Protein AF-A0A959I7A4-F1 (afdb_monomer_lite)

pLDDT: mean 88.29, std 15.45, range [53.25, 98.75]

Secondary structure (DSSP, 8-state):
----HHHHHHHHHHTTS------SS--HHHHHHHHHHHHHHHHHHHHHHH-SSHHHHHHHHHHHHHHHHHHHTSTTGGG---TT--SSEEE--TT-S--EEE---

Structure (mmCIF, N/CA/C/O backbone):
data_AF-A0A959I7A4-F1
#
_entry.id   AF-A0A959I7A4-F1
#
loop_
_atom_site.group_PDB
_atom_site.id
_atom_site.type_symbol
_atom_site.label_atom_id
_atom_site.label_alt_id
_atom_site.label_comp_id
_atom_site.label_asym_id
_atom_site.label_entity_id
_atom_site.label_seq_id
_atom_site.pdbx_PDB_ins_code
_atom_site.Cartn_x
_atom_site.Cartn_y
_atom_site.Cartn_z
_atom_site.occupancy
_atom_site.B_iso_or_equiv
_atom_site.auth_seq_id
_atom_site.auth_comp_id
_atom_site.auth_asym_id
_atom_site.auth_atom_id
_atom_site.pdbx_PDB_model_num
ATOM 1 N N . MET A 1 1 ? -34.190 13.910 50.223 1.00 54.84 1 MET A N 1
ATOM 2 C CA . MET A 1 1 ? -35.248 13.533 49.259 1.00 54.84 1 MET A CA 1
ATOM 3 C C . MET A 1 1 ? -35.017 12.094 48.830 1.00 54.84 1 MET A C 1
ATOM 5 O O . MET A 1 1 ? -33.982 11.818 48.243 1.00 54.84 1 MET A O 1
ATOM 9 N N . ARG A 1 2 ? -35.907 11.166 49.203 1.00 59.19 2 ARG A N 1
ATOM 10 C CA . ARG A 1 2 ? -35.826 9.754 48.795 1.00 59.19 2 ARG A CA 1
ATOM 11 C C . ARG A 1 2 ? -36.482 9.637 47.418 1.00 59.19 2 ARG A C 1
ATOM 13 O O . ARG A 1 2 ? -37.675 9.897 47.308 1.00 59.19 2 ARG A O 1
ATOM 20 N N . LEU A 1 3 ? -35.696 9.352 46.380 1.00 58.75 3 LEU A N 1
ATOM 21 C CA . LEU A 1 3 ? -36.220 9.135 45.029 1.00 58.75 3 LEU A CA 1
ATOM 22 C C . LEU A 1 3 ? -37.208 7.952 45.054 1.00 58.75 3 LEU A C 1
ATOM 24 O O . LEU A 1 3 ? -36.904 6.934 45.680 1.00 58.75 3 LEU A O 1
ATOM 28 N N . PRO A 1 4 ? -38.395 8.074 44.436 1.00 64.12 4 PRO A N 1
ATOM 29 C CA . PRO A 1 4 ? -39.408 7.032 44.495 1.00 64.12 4 PRO A CA 1
ATOM 30 C C . PRO A 1 4 ? -38.955 5.800 43.699 1.00 64.12 4 PRO A C 1
ATOM 32 O O . PRO A 1 4 ? -38.526 5.902 42.550 1.00 64.12 4 PRO A O 1
ATOM 35 N N . PHE A 1 5 ? -39.097 4.630 44.325 1.00 60.28 5 PHE A N 1
ATOM 36 C CA . PHE A 1 5 ? -38.764 3.295 43.810 1.00 60.28 5 PHE A CA 1
ATOM 37 C C . PHE A 1 5 ? -39.074 3.047 42.310 1.00 60.28 5 PHE A C 1
ATOM 39 O O . PHE A 1 5 ? -38.194 2.529 41.624 1.00 60.28 5 PHE A O 1
ATOM 46 N N . PRO A 1 6 ? -40.226 3.463 41.733 1.00 62.53 6 PRO A N 1
ATOM 47 C CA . PRO A 1 6 ? -40.499 3.239 40.306 1.00 62.53 6 PRO A CA 1
ATOM 48 C C 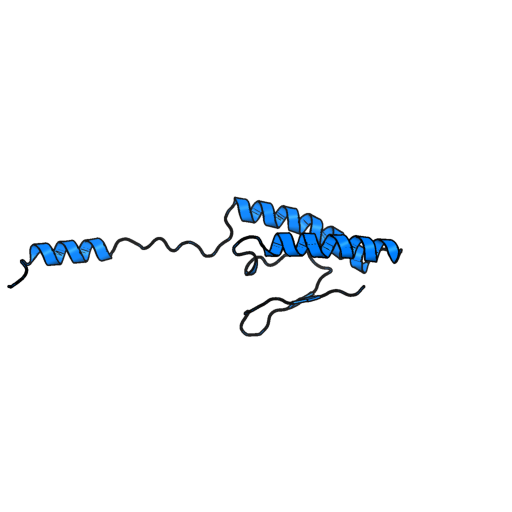. PRO A 1 6 ? -39.560 3.996 39.351 1.00 62.53 6 PRO A C 1
ATOM 50 O O . PRO A 1 6 ? -39.291 3.509 38.256 1.00 62.53 6 PRO A O 1
ATOM 53 N N . ILE A 1 7 ? -39.012 5.149 39.755 1.00 64.06 7 ILE A N 1
ATOM 54 C CA . ILE A 1 7 ? -38.067 5.923 38.928 1.00 64.06 7 ILE A CA 1
ATOM 55 C C . ILE A 1 7 ? -36.714 5.202 38.839 1.00 64.06 7 ILE A C 1
ATOM 57 O O . ILE A 1 7 ? -36.073 5.209 37.789 1.00 64.06 7 ILE A O 1
ATOM 61 N N . PHE A 1 8 ? -36.308 4.514 39.911 1.00 60.44 8 PHE A N 1
ATOM 62 C CA . PHE A 1 8 ? -35.091 3.701 39.932 1.00 60.44 8 PHE A CA 1
ATOM 63 C C . PHE A 1 8 ? -35.206 2.471 39.014 1.00 60.44 8 PHE A C 1
ATOM 65 O O . PHE A 1 8 ? -34.260 2.140 38.302 1.00 60.44 8 PHE A O 1
ATOM 72 N N . CYS A 1 9 ? -36.385 1.840 38.955 1.00 60.19 9 CYS A N 1
ATOM 73 C CA . CYS A 1 9 ? -36.643 0.694 38.076 1.00 60.19 9 CYS A CA 1
ATOM 74 C C . CYS A 1 9 ? -36.631 1.058 36.580 1.00 60.19 9 CYS A C 1
ATOM 76 O O . CYS A 1 9 ? -36.132 0.280 35.772 1.00 60.19 9 CYS A O 1
ATOM 78 N N . ILE A 1 10 ? -37.133 2.241 36.204 1.00 64.75 10 ILE A N 1
ATOM 79 C CA . ILE A 1 10 ? -37.140 2.705 34.803 1.00 64.75 10 ILE A CA 1
ATOM 80 C C . ILE A 1 10 ? -35.721 3.053 34.328 1.00 64.75 10 ILE A C 1
ATOM 82 O O . ILE A 1 10 ? -35.344 2.706 33.210 1.00 64.75 10 ILE A O 1
ATOM 86 N N . ALA A 1 11 ? -34.904 3.674 35.185 1.00 61.62 11 ALA A N 1
ATOM 87 C CA . ALA A 1 11 ? -33.511 3.988 34.864 1.00 61.62 11 ALA A CA 1
ATOM 88 C C . ALA A 1 11 ? -32.654 2.725 34.646 1.00 61.62 11 ALA A C 1
ATOM 90 O O . ALA A 1 11 ? -31.791 2.710 33.770 1.00 61.62 11 ALA A O 1
ATOM 91 N N . LEU A 1 12 ? -32.927 1.647 35.389 1.00 60.53 12 LEU A N 1
ATOM 92 C CA . LEU A 1 12 ? -32.242 0.362 35.225 1.00 60.53 12 LEU A CA 1
ATOM 93 C C . LEU A 1 12 ? -32.615 -0.341 33.904 1.00 60.53 12 LEU A C 1
ATOM 95 O O . LEU A 1 12 ? -31.797 -1.063 33.341 1.00 60.53 12 LEU A O 1
ATOM 99 N N . LEU A 1 13 ? -33.829 -0.106 33.389 1.00 60.31 13 LEU A N 1
ATOM 100 C CA . LEU A 1 13 ? -34.325 -0.711 32.149 1.00 60.31 13 LEU A CA 1
ATOM 101 C C . LEU A 1 13 ? -33.768 -0.039 30.879 1.00 60.31 13 LEU A C 1
ATOM 103 O O . LEU A 1 13 ? -33.652 -0.693 29.850 1.00 60.31 13 LEU A O 1
ATOM 107 N N . LEU A 1 14 ? -33.401 1.250 30.933 1.00 59.34 14 LEU A N 1
ATOM 108 C CA . LEU A 1 14 ? -32.747 1.939 29.807 1.00 59.34 14 LEU A CA 1
ATOM 109 C C . LEU A 1 14 ? -31.254 1.594 29.669 1.00 59.34 14 LEU A C 1
ATOM 111 O O . LEU A 1 14 ? -30.694 1.744 28.585 1.00 59.34 14 LEU A O 1
ATOM 115 N N . ALA A 1 15 ? -30.612 1.111 30.736 1.00 60.91 15 ALA A N 1
ATOM 116 C CA . ALA A 1 15 ? -29.192 0.751 30.734 1.00 60.91 15 ALA A CA 1
ATOM 117 C C . ALA A 1 15 ? -28.887 -0.591 30.036 1.00 60.91 15 ALA A C 1
ATOM 119 O O . ALA A 1 15 ? -27.720 -0.920 29.836 1.00 60.91 15 ALA A O 1
ATOM 120 N N . THR A 1 16 ? -29.910 -1.368 29.660 1.00 59.81 16 THR A N 1
ATOM 121 C CA . THR A 1 16 ? -29.758 -2.670 28.984 1.00 59.81 16 THR A CA 1
ATOM 122 C C . THR A 1 16 ? -29.966 -2.606 27.473 1.00 59.81 16 THR A C 1
ATOM 124 O O . THR A 1 16 ? -29.929 -3.646 26.813 1.00 59.81 16 THR A O 1
ATOM 127 N N . LEU A 1 17 ? -30.155 -1.412 26.895 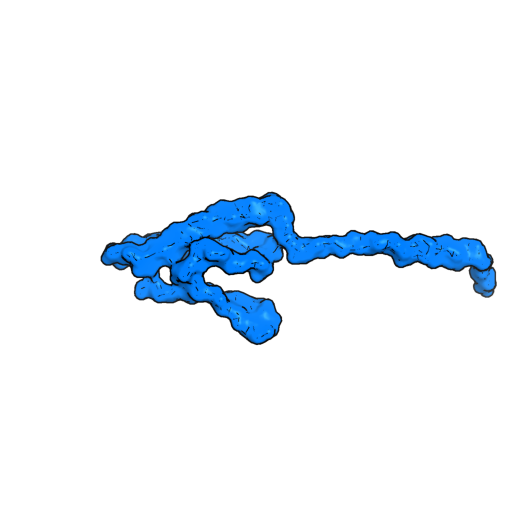1.00 65.19 17 LEU A N 1
ATOM 128 C CA . LEU A 1 17 ? -30.117 -1.260 25.442 1.00 65.19 17 LEU A CA 1
ATOM 129 C C . LEU A 1 17 ? -28.745 -1.745 24.952 1.00 65.19 17 LEU A C 1
ATOM 131 O O . LEU A 1 17 ? -27.729 -1.199 25.389 1.00 65.19 17 LEU A O 1
ATOM 135 N N . PRO A 1 18 ? -28.679 -2.759 24.069 1.00 59.53 18 PRO A N 1
ATOM 136 C CA . PRO A 1 18 ? -27.410 -3.199 23.526 1.00 59.53 18 PRO A CA 1
ATOM 137 C C . PRO A 1 18 ? -26.810 -2.015 22.773 1.00 59.53 18 PRO A C 1
ATOM 139 O O . PRO A 1 18 ? -27.341 -1.579 21.748 1.00 59.53 18 PRO A O 1
ATOM 142 N N . ALA A 1 19 ? -25.714 -1.472 23.302 1.00 62.47 19 ALA A N 1
ATOM 143 C CA . ALA A 1 19 ? -24.881 -0.548 22.560 1.00 62.47 19 ALA A CA 1
ATOM 144 C C . ALA A 1 19 ? -24.521 -1.258 21.255 1.00 62.47 19 ALA A C 1
ATOM 146 O O . ALA A 1 19 ? -23.918 -2.334 21.272 1.00 62.47 19 ALA A O 1
ATOM 147 N N . ARG A 1 20 ? -24.956 -0.705 20.118 1.00 57.50 20 ARG A N 1
ATOM 148 C CA . ARG A 1 20 ? -24.524 -1.210 18.819 1.00 57.50 20 ARG A CA 1
ATOM 149 C C . ARG A 1 20 ? -23.018 -1.021 18.766 1.00 57.50 20 ARG A C 1
ATOM 151 O O . ARG A 1 20 ? -22.545 0.092 18.567 1.00 57.50 20 ARG A O 1
ATOM 158 N N . SER A 1 21 ? -22.282 -2.106 18.989 1.00 53.25 21 SER A N 1
ATOM 159 C CA . SER A 1 21 ? -20.880 -2.186 18.616 1.00 53.25 21 SER A CA 1
ATOM 160 C C . SER A 1 21 ? -20.837 -1.863 17.127 1.00 53.25 21 SER A C 1
ATOM 162 O O . SER A 1 21 ? -21.353 -2.619 16.302 1.00 53.25 21 SER A O 1
ATOM 164 N N . GLN A 1 22 ? -20.332 -0.678 16.791 1.00 60.62 22 GLN A N 1
ATOM 165 C CA . GLN A 1 22 ? -19.931 -0.386 15.427 1.00 60.62 22 GLN A CA 1
ATOM 166 C C . GLN A 1 22 ? -18.842 -1.409 15.127 1.00 60.62 22 GLN A C 1
ATOM 168 O O . GLN A 1 22 ? -17.783 -1.393 15.753 1.00 60.62 22 GLN A O 1
ATOM 173 N N . SER A 1 23 ? -19.162 -2.377 14.271 1.00 57.75 23 SER A N 1
ATOM 174 C CA . SER A 1 23 ? -18.181 -3.332 13.780 1.00 57.75 23 SER A CA 1
ATOM 175 C C . SER A 1 23 ? -16.987 -2.529 13.266 1.00 57.75 23 SER A C 1
ATOM 177 O O . SER A 1 23 ? -17.149 -1.685 12.387 1.00 57.75 23 SER A O 1
ATOM 179 N N . TYR A 1 24 ? -15.805 -2.770 13.834 1.00 62.62 24 TYR A N 1
ATOM 180 C CA . TYR A 1 24 ? -14.517 -2.213 13.399 1.00 62.62 24 TYR A CA 1
ATOM 181 C C . TYR A 1 24 ? -14.072 -2.820 12.046 1.00 62.62 24 TYR A C 1
ATOM 183 O O . TYR A 1 24 ? -12.908 -3.155 11.840 1.00 62.62 24 TYR A O 1
ATOM 191 N N . GLY A 1 25 ? -15.019 -3.038 11.133 1.00 80.56 25 GLY A N 1
ATOM 192 C CA . GLY A 1 25 ? -14.823 -3.654 9.828 1.00 80.56 25 GLY A CA 1
ATOM 193 C C . GLY A 1 25 ? -14.958 -2.645 8.694 1.00 80.56 25 GLY A C 1
ATOM 194 O O . GLY A 1 25 ? -15.472 -1.539 8.869 1.00 80.56 25 GLY A O 1
ATOM 195 N N . LEU A 1 26 ? -14.484 -3.032 7.513 1.00 89.69 26 LEU A N 1
ATOM 196 C CA . LEU A 1 26 ? -14.772 -2.304 6.280 1.00 89.69 26 LEU A CA 1
ATOM 197 C C . LEU A 1 26 ? -16.280 -2.339 6.006 1.00 89.69 26 LEU A C 1
ATOM 199 O O . LEU A 1 26 ? -16.935 -3.364 6.216 1.00 89.69 26 LEU A O 1
ATOM 203 N N . THR A 1 27 ? -16.831 -1.222 5.531 1.00 94.06 27 THR A N 1
ATOM 204 C CA . THR A 1 27 ? -18.184 -1.218 4.967 1.00 94.06 27 THR A CA 1
ATOM 205 C C . THR A 1 27 ? -18.201 -2.043 3.675 1.00 94.06 27 THR A C 1
ATOM 207 O O . THR A 1 27 ? -17.149 -2.308 3.098 1.00 94.06 27 THR A O 1
ATOM 210 N N . ALA A 1 28 ? -19.375 -2.461 3.194 1.00 93.81 28 ALA A N 1
ATOM 211 C CA . ALA A 1 28 ? -19.458 -3.187 1.921 1.00 93.81 28 ALA A CA 1
ATOM 212 C C . ALA A 1 28 ? -18.917 -2.352 0.743 1.00 93.81 28 ALA A C 1
ATOM 214 O O . ALA A 1 28 ? -18.223 -2.882 -0.117 1.00 93.81 28 ALA A O 1
ATOM 215 N N . GLU A 1 29 ? -19.180 -1.043 0.756 1.00 95.38 29 GLU A N 1
ATOM 216 C CA . GLU A 1 29 ? -18.665 -0.092 -0.233 1.00 95.38 29 GLU A CA 1
ATOM 217 C C . GLU A 1 29 ? -17.140 0.048 -0.141 1.00 95.38 29 GLU A C 1
ATOM 219 O O . GLU A 1 29 ? -16.442 -0.041 -1.147 1.00 95.38 29 GLU A O 1
ATOM 224 N N . ASP A 1 30 ? -16.596 0.219 1.065 1.00 96.56 30 ASP A N 1
ATOM 225 C CA . ASP A 1 30 ? -15.146 0.307 1.256 1.00 96.56 30 ASP A CA 1
ATOM 226 C C . ASP A 1 30 ? -14.441 -1.004 0.901 1.00 96.56 30 ASP A C 1
ATOM 228 O O . ASP A 1 30 ? -13.331 -0.969 0.372 1.00 96.56 30 ASP A O 1
ATOM 232 N N . LEU A 1 31 ? -15.085 -2.147 1.164 1.00 96.00 31 LEU A N 1
ATOM 233 C CA . LEU A 1 31 ? -14.592 -3.465 0.781 1.00 96.00 31 LEU A CA 1
ATOM 234 C C . LEU A 1 31 ? -14.481 -3.589 -0.742 1.00 96.00 31 LEU A C 1
ATOM 236 O O . LEU A 1 31 ? -13.438 -4.000 -1.239 1.00 96.00 31 LEU A O 1
ATOM 240 N N . GLU A 1 32 ? -15.522 -3.198 -1.476 1.00 97.06 32 GLU A N 1
ATOM 241 C CA . GLU A 1 32 ? -15.512 -3.199 -2.942 1.00 97.06 32 GLU A CA 1
ATOM 242 C C . GLU A 1 32 ? -14.432 -2.260 -3.499 1.00 97.06 32 GLU A C 1
ATOM 244 O O . GLU A 1 32 ? -13.683 -2.622 -4.405 1.00 97.06 32 GLU A O 1
ATOM 249 N N . ARG A 1 33 ? -14.293 -1.066 -2.915 1.00 98.06 33 ARG A N 1
ATOM 250 C CA . ARG A 1 33 ? -13.267 -0.098 -3.323 1.00 98.06 33 ARG A CA 1
ATOM 251 C C . ARG A 1 33 ? -11.851 -0.613 -3.072 1.00 98.06 33 ARG A C 1
ATOM 253 O O . ARG A 1 33 ? -10.992 -0.449 -3.937 1.00 98.06 33 ARG A O 1
ATOM 260 N N . ILE A 1 34 ? -11.587 -1.213 -1.906 1.00 98.25 34 ILE A N 1
ATOM 261 C CA . ILE A 1 34 ? -10.253 -1.749 -1.604 1.00 98.25 34 ILE A CA 1
ATOM 262 C C . ILE A 1 34 ? -9.928 -2.960 -2.479 1.00 98.25 34 ILE A C 1
ATOM 264 O O . ILE A 1 34 ? -8.773 -3.111 -2.866 1.00 98.25 34 ILE A O 1
ATOM 268 N N . ASP A 1 35 ? -10.935 -3.757 -2.847 1.00 97.56 35 ASP A N 1
ATOM 269 C CA . ASP A 1 35 ? -10.784 -4.892 -3.755 1.00 97.56 35 ASP A CA 1
ATOM 270 C C . ASP A 1 35 ? -10.352 -4.405 -5.145 1.00 97.56 35 ASP A C 1
ATOM 272 O O . ASP A 1 35 ? -9.294 -4.787 -5.629 1.00 97.56 35 ASP A O 1
ATOM 276 N N . GLN A 1 36 ? -11.052 -3.432 -5.733 1.00 98.31 36 GLN A N 1
ATOM 277 C CA . GLN A 1 36 ? -10.678 -2.868 -7.041 1.00 98.31 36 GLN A CA 1
ATOM 278 C C . GLN A 1 36 ? -9.264 -2.258 -7.065 1.00 98.31 36 GLN A C 1
ATOM 280 O O . GLN A 1 36 ? -8.535 -2.352 -8.061 1.00 98.31 36 GLN A O 1
ATOM 285 N N . LEU A 1 37 ? -8.856 -1.613 -5.970 1.00 98.75 37 LEU A N 1
ATOM 286 C CA . LEU A 1 37 ? -7.494 -1.098 -5.839 1.00 98.75 37 LEU A CA 1
ATOM 287 C C . LEU A 1 37 ? -6.482 -2.237 -5.702 1.00 98.75 37 LEU A C 1
ATOM 289 O O . LEU A 1 37 ? -5.414 -2.166 -6.312 1.00 98.75 37 LEU A O 1
ATOM 293 N N . GLU A 1 38 ? -6.807 -3.291 -4.952 1.00 98.62 38 GLU A N 1
ATOM 294 C CA . GLU A 1 38 ? -5.963 -4.474 -4.821 1.00 98.62 38 GLU A CA 1
ATOM 295 C C . GLU A 1 38 ? -5.709 -5.155 -6.176 1.00 98.62 38 GLU A C 1
ATOM 297 O O . GLU A 1 38 ? -4.553 -5.495 -6.437 1.00 98.62 38 GLU A O 1
ATOM 302 N N . ASP A 1 39 ? -6.707 -5.290 -7.061 1.00 98.44 39 ASP A N 1
ATOM 303 C CA . ASP A 1 39 ? -6.514 -5.805 -8.434 1.00 98.44 39 ASP A CA 1
ATOM 304 C C . ASP A 1 39 ? -5.351 -5.089 -9.126 1.00 98.44 39 ASP A C 1
ATOM 306 O O . ASP A 1 39 ? -4.432 -5.696 -9.688 1.00 98.44 39 ASP A O 1
ATOM 310 N N . THR A 1 40 ? -5.387 -3.760 -9.052 1.00 98.62 40 THR A N 1
ATOM 311 C CA . THR A 1 40 ? -4.418 -2.890 -9.710 1.00 98.62 40 THR A CA 1
ATOM 312 C C . THR A 1 40 ? -3.054 -2.971 -9.026 1.00 98.62 40 THR A C 1
ATOM 314 O O . THR A 1 40 ? -2.025 -3.047 -9.702 1.00 98.62 40 THR A O 1
ATOM 317 N N . ILE A 1 41 ? -3.024 -2.995 -7.691 1.00 98.69 41 ILE A N 1
ATOM 318 C CA . ILE A 1 41 ? -1.793 -3.140 -6.904 1.00 98.69 41 ILE A CA 1
ATOM 319 C C . ILE A 1 41 ? -1.125 -4.483 -7.205 1.00 98.69 41 ILE A C 1
ATOM 321 O O . ILE A 1 41 ? 0.089 -4.515 -7.393 1.00 98.69 41 ILE A O 1
ATOM 325 N N . ALA A 1 42 ? -1.884 -5.575 -7.308 1.00 98.38 42 ALA A N 1
ATOM 326 C CA . ALA A 1 42 ? -1.355 -6.894 -7.634 1.00 98.38 42 ALA A CA 1
ATOM 327 C C . ALA A 1 42 ? -0.653 -6.884 -9.001 1.00 98.38 42 ALA A C 1
ATOM 329 O O . ALA A 1 42 ? 0.513 -7.274 -9.094 1.00 98.38 42 ALA A O 1
ATOM 330 N N . LEU A 1 43 ? -1.298 -6.330 -10.034 1.00 98.31 43 LEU A N 1
ATOM 331 C CA . LEU A 1 43 ? -0.707 -6.205 -11.370 1.00 98.31 43 LEU A CA 1
ATOM 332 C C . LEU A 1 43 ? 0.560 -5.336 -11.370 1.00 98.31 43 LEU A C 1
ATOM 334 O O . LEU A 1 43 ? 1.595 -5.728 -11.912 1.00 98.31 43 LEU A O 1
ATOM 338 N N . LEU A 1 44 ? 0.486 -4.152 -10.759 1.00 98.50 44 LEU A N 1
ATOM 339 C CA . LEU A 1 44 ? 1.612 -3.222 -10.705 1.00 98.50 44 LEU A CA 1
ATOM 340 C C . LEU A 1 44 ? 2.778 -3.806 -9.907 1.00 98.50 44 LEU A C 1
ATOM 342 O O . LEU A 1 44 ? 3.917 -3.711 -10.351 1.00 98.50 44 LEU A O 1
ATOM 346 N N . SER A 1 45 ? 2.506 -4.447 -8.770 1.00 97.69 45 SER A N 1
ATOM 347 C CA . SER A 1 45 ? 3.533 -5.080 -7.942 1.00 97.69 45 SER A CA 1
ATOM 348 C C . SER A 1 45 ? 4.262 -6.199 -8.678 1.00 97.69 45 SER A C 1
ATOM 350 O O . SER A 1 45 ? 5.485 -6.291 -8.587 1.00 97.69 45 SER A O 1
ATOM 352 N N . TYR A 1 46 ? 3.542 -6.992 -9.476 1.00 97.56 46 TYR A N 1
ATOM 353 C CA . TYR A 1 46 ? 4.158 -8.001 -10.326 1.00 97.56 46 TYR A CA 1
ATOM 354 C C . TYR A 1 46 ? 5.088 -7.360 -11.362 1.00 97.56 46 TYR A C 1
ATOM 356 O O . TYR A 1 46 ? 6.231 -7.794 -11.508 1.00 97.56 46 TYR A O 1
ATOM 364 N N . ALA A 1 47 ? 4.639 -6.300 -12.042 1.00 97.81 47 ALA A N 1
ATOM 365 C CA . ALA A 1 47 ? 5.435 -5.599 -13.050 1.00 97.81 47 ALA A CA 1
ATOM 366 C C . ALA A 1 47 ? 6.683 -4.919 -12.460 1.00 97.81 47 ALA A C 1
ATOM 368 O O . ALA A 1 47 ? 7.741 -4.938 -13.083 1.00 97.81 47 ALA A O 1
ATOM 369 N N . VAL A 1 48 ? 6.587 -4.368 -11.245 1.00 97.56 48 VAL A N 1
ATOM 370 C CA . VAL A 1 48 ? 7.720 -3.753 -10.532 1.00 97.56 48 VAL A CA 1
ATOM 371 C C . VAL A 1 48 ? 8.878 -4.728 -10.322 1.00 97.56 48 VAL A C 1
ATOM 373 O O . VAL A 1 48 ? 10.020 -4.287 -10.352 1.00 97.56 48 VAL A O 1
ATOM 376 N N . ILE A 1 49 ? 8.603 -6.025 -10.151 1.00 95.69 49 ILE A N 1
ATOM 377 C CA . ILE A 1 49 ? 9.635 -7.057 -9.971 1.00 95.69 49 ILE A CA 1
ATOM 378 C C . ILE A 1 49 ? 10.039 -7.708 -11.298 1.00 95.69 49 ILE A C 1
ATOM 380 O O . ILE A 1 49 ? 11.218 -7.964 -11.530 1.00 95.69 49 ILE A O 1
ATOM 384 N N . ASN A 1 50 ? 9.060 -8.017 -12.153 1.00 96.00 50 ASN A N 1
ATOM 385 C CA . ASN A 1 50 ? 9.236 -8.996 -13.228 1.00 96.00 50 ASN A CA 1
ATOM 386 C C . ASN A 1 50 ? 9.369 -8.389 -14.630 1.00 96.00 50 ASN A C 1
ATOM 388 O O . ASN A 1 50 ? 9.673 -9.130 -15.565 1.00 96.00 5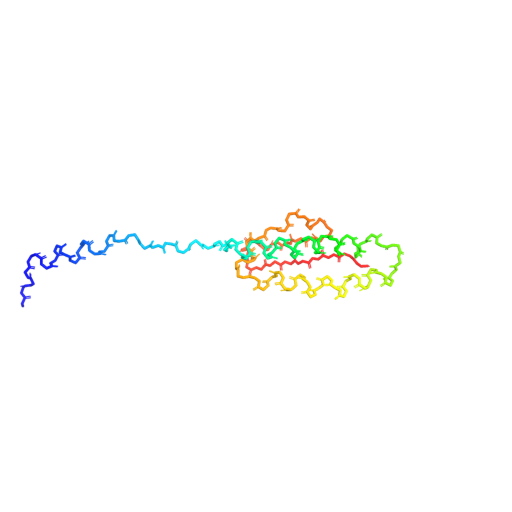0 ASN A O 1
ATOM 392 N N . ASP A 1 51 ? 9.139 -7.084 -14.820 1.00 97.19 51 ASP A N 1
ATOM 393 C CA . ASP A 1 51 ? 9.307 -6.494 -16.152 1.00 97.19 51 ASP A CA 1
ATOM 394 C C . ASP A 1 51 ? 10.790 -6.491 -16.568 1.00 97.19 51 ASP A C 1
ATOM 396 O O . ASP A 1 51 ? 11.693 -6.115 -15.806 1.00 97.19 51 ASP A O 1
ATOM 400 N N . SER A 1 52 ? 11.043 -6.929 -17.801 1.00 96.62 52 SER A N 1
ATOM 401 C CA . SER A 1 52 ? 12.387 -7.058 -18.357 1.00 96.62 52 SER A CA 1
ATOM 402 C C . SER A 1 52 ? 13.058 -5.704 -18.582 1.00 96.62 52 SER A C 1
ATOM 404 O O . SER A 1 52 ? 14.288 -5.622 -18.532 1.00 96.62 52 SER A O 1
ATOM 406 N N . LEU A 1 53 ? 12.276 -4.640 -18.783 1.00 97.88 53 LEU A N 1
ATOM 407 C CA . LEU A 1 53 ? 12.782 -3.296 -19.020 1.00 97.88 53 LEU A CA 1
ATOM 408 C C . LEU A 1 53 ? 12.802 -2.483 -17.716 1.00 97.88 53 LEU A C 1
ATOM 410 O O . LEU A 1 53 ? 11.753 -2.293 -17.089 1.00 97.88 53 LEU A O 1
ATOM 414 N N . PRO A 1 54 ? 13.965 -1.949 -17.292 1.00 96.75 54 PRO A N 1
ATOM 415 C CA . PRO A 1 54 ? 14.050 -1.092 -16.111 1.00 96.75 54 PRO A CA 1
ATOM 416 C C . PRO A 1 54 ? 13.064 0.077 -16.158 1.00 96.75 54 PRO A C 1
ATOM 418 O O . PRO A 1 54 ? 12.418 0.383 -15.160 1.00 96.75 54 PRO A O 1
ATOM 421 N N . GLU A 1 55 ? 12.886 0.697 -17.323 1.00 97.50 55 GLU A N 1
ATOM 422 C CA . GLU A 1 55 ? 11.994 1.839 -17.530 1.00 97.50 55 GLU A CA 1
ATOM 423 C C . GLU A 1 55 ? 10.544 1.492 -17.180 1.00 97.50 55 GLU A C 1
ATOM 425 O O . GLU A 1 55 ? 9.832 2.302 -16.579 1.00 97.50 55 GLU A O 1
ATOM 430 N N . HIS A 1 56 ? 10.115 0.273 -17.508 1.00 98.06 56 HIS A N 1
ATOM 431 C CA . HIS A 1 56 ? 8.792 -0.224 -17.166 1.00 98.06 56 HIS A CA 1
ATOM 432 C C . HIS A 1 56 ? 8.671 -0.526 -15.675 1.00 98.06 56 HIS A C 1
ATOM 434 O O . HIS A 1 56 ? 7.669 -0.134 -15.080 1.00 98.06 56 HIS A O 1
ATOM 440 N N . ARG A 1 57 ? 9.692 -1.118 -15.036 1.00 97.75 57 ARG A N 1
ATOM 441 C CA . ARG A 1 57 ? 9.699 -1.324 -13.574 1.00 97.75 57 ARG A CA 1
ATOM 442 C C . ARG A 1 57 ? 9.618 0.003 -12.818 1.00 97.75 57 ARG A C 1
ATOM 444 O O . ARG A 1 57 ? 8.810 0.155 -11.896 1.00 97.75 57 ARG A O 1
ATOM 451 N N . PHE A 1 58 ? 10.374 1.014 -13.251 1.00 97.62 58 PHE A N 1
ATOM 452 C CA . PHE A 1 58 ? 10.280 2.373 -12.709 1.00 97.62 58 PHE A CA 1
ATOM 453 C C . PHE A 1 58 ? 8.902 2.996 -12.964 1.00 97.62 58 PHE A C 1
ATOM 455 O O . PHE A 1 58 ? 8.330 3.620 -12.068 1.00 97.62 58 PHE A O 1
ATOM 462 N N . GLY A 1 59 ? 8.342 2.824 -14.164 1.00 98.12 59 GLY A N 1
ATOM 463 C CA . GLY A 1 59 ? 6.999 3.289 -14.508 1.00 98.12 59 GLY A CA 1
ATOM 464 C C . GLY A 1 59 ? 5.906 2.636 -13.657 1.00 98.12 59 GLY A C 1
ATOM 465 O O . GLY A 1 59 ? 5.029 3.331 -13.141 1.00 98.12 59 GLY A O 1
ATOM 466 N N . ALA A 1 60 ? 5.988 1.322 -13.456 1.00 98.25 60 ALA A N 1
ATOM 467 C CA . ALA A 1 60 ? 5.093 0.559 -12.598 1.00 98.25 60 ALA A CA 1
ATOM 468 C C . ALA A 1 60 ? 5.226 1.004 -11.140 1.00 98.25 60 ALA A C 1
ATOM 470 O O . ALA A 1 60 ? 4.211 1.241 -10.496 1.00 98.25 60 ALA A O 1
ATOM 471 N N . THR A 1 61 ? 6.444 1.253 -10.648 1.00 97.88 61 THR A N 1
ATOM 472 C CA . THR A 1 61 ? 6.679 1.738 -9.275 1.00 97.88 61 THR A CA 1
ATOM 473 C C . THR A 1 61 ? 6.044 3.107 -9.047 1.00 97.88 61 THR A C 1
ATOM 475 O O . THR A 1 61 ? 5.375 3.328 -8.038 1.00 97.88 61 THR A O 1
ATOM 478 N N . LYS A 1 62 ? 6.194 4.024 -10.013 1.00 98.00 62 LYS A N 1
ATOM 479 C CA . LYS A 1 62 ? 5.576 5.359 -9.961 1.00 98.00 62 LYS A CA 1
ATOM 480 C C . LYS A 1 62 ? 4.048 5.307 -9.894 1.00 98.00 62 LYS A C 1
ATOM 482 O O . LYS A 1 62 ? 3.455 6.217 -9.326 1.00 98.00 62 LYS A O 1
ATOM 487 N N . LYS A 1 63 ? 3.421 4.273 -10.464 1.00 98.50 63 LYS A N 1
ATOM 488 C CA . LYS A 1 63 ? 1.969 4.043 -10.381 1.00 98.50 63 LYS A CA 1
ATOM 489 C C . LYS A 1 63 ? 1.577 3.277 -9.117 1.00 98.50 63 LYS A C 1
ATOM 491 O O . LYS A 1 63 ? 0.584 3.616 -8.491 1.00 98.50 63 LYS A O 1
ATOM 496 N N . LEU A 1 64 ? 2.381 2.295 -8.716 1.00 98.44 64 LEU A N 1
ATOM 497 C CA . LEU A 1 64 ? 2.133 1.429 -7.568 1.00 98.44 64 LEU A CA 1
ATOM 498 C C . LEU A 1 64 ? 1.982 2.231 -6.277 1.00 98.44 64 LEU A C 1
ATOM 500 O O . LEU A 1 64 ? 1.020 2.033 -5.544 1.00 98.44 64 LEU A O 1
ATOM 504 N N . ILE A 1 65 ? 2.921 3.144 -6.012 1.00 98.19 65 ILE A N 1
ATOM 505 C CA . ILE A 1 65 ? 2.959 3.919 -4.766 1.00 98.19 65 ILE A CA 1
ATOM 506 C C . ILE A 1 65 ? 1.653 4.700 -4.533 1.00 98.19 65 ILE A C 1
ATOM 508 O O . ILE A 1 65 ? 1.046 4.503 -3.480 1.00 98.19 65 ILE A O 1
ATOM 512 N N . PRO A 1 66 ? 1.177 5.566 -5.452 1.00 98.69 66 PRO A N 1
ATOM 513 C CA . PRO A 1 66 ? -0.062 6.304 -5.225 1.00 98.69 66 PRO A CA 1
ATOM 514 C C . PRO A 1 66 ? -1.296 5.396 -5.140 1.00 98.69 66 PRO A C 1
ATOM 516 O O . PRO A 1 66 ? -2.140 5.656 -4.288 1.00 98.69 66 PRO A O 1
ATOM 519 N N . THR A 1 67 ? -1.385 4.318 -5.932 1.00 98.75 67 THR A N 1
ATOM 520 C CA . THR A 1 67 ? -2.506 3.360 -5.845 1.00 98.75 67 THR A CA 1
ATOM 521 C C . THR A 1 67 ? -2.531 2.637 -4.495 1.00 98.75 67 THR A C 1
ATOM 523 O O . THR A 1 67 ? -3.584 2.521 -3.872 1.00 98.75 67 THR A O 1
ATOM 526 N N . LEU A 1 68 ? -1.370 2.211 -3.987 1.00 98.56 68 LEU A N 1
ATOM 527 C CA . LEU A 1 68 ? -1.258 1.625 -2.652 1.00 98.56 68 LEU A CA 1
ATOM 528 C C . LEU A 1 68 ? -1.640 2.641 -1.568 1.00 98.56 68 LEU A C 1
ATOM 530 O O . LEU A 1 68 ? -2.401 2.317 -0.663 1.00 98.56 68 LEU A O 1
ATOM 534 N N . VAL A 1 69 ? -1.168 3.887 -1.668 1.00 98.56 69 VAL A N 1
ATOM 535 C CA . VAL A 1 69 ? -1.542 4.959 -0.729 1.00 98.56 69 VAL A CA 1
ATOM 536 C C . VAL A 1 69 ? -3.050 5.221 -0.744 1.00 98.56 69 VAL A C 1
ATOM 538 O O . VAL A 1 69 ? -3.628 5.466 0.313 1.00 98.56 69 VAL A O 1
ATOM 541 N N . GLU A 1 70 ? -3.695 5.170 -1.907 1.00 98.69 70 GLU A N 1
ATOM 542 C CA . GLU A 1 70 ? -5.147 5.304 -2.026 1.00 98.69 70 GLU A CA 1
ATOM 543 C C . GLU A 1 70 ? -5.881 4.175 -1.293 1.00 98.69 70 GLU A C 1
ATOM 545 O O . GLU A 1 70 ? -6.754 4.459 -0.473 1.00 98.69 70 GLU A O 1
ATOM 550 N N . ALA A 1 71 ? -5.459 2.920 -1.481 1.00 98.56 71 ALA A N 1
ATOM 551 C CA . ALA A 1 71 ? -6.032 1.777 -0.766 1.00 98.56 71 ALA A CA 1
ATOM 552 C C . ALA A 1 71 ? -5.852 1.899 0.756 1.00 98.56 71 ALA A C 1
ATOM 554 O O . ALA A 1 71 ? -6.767 1.621 1.529 1.00 98.56 71 ALA A O 1
ATOM 555 N N . LEU A 1 72 ? -4.688 2.375 1.204 1.00 97.94 72 LEU A N 1
ATOM 556 C CA . LEU A 1 72 ? -4.388 2.561 2.625 1.00 97.94 72 LEU A CA 1
ATOM 557 C C . LEU A 1 72 ? -5.176 3.711 3.273 1.00 97.94 72 LEU A C 1
ATOM 559 O O . LEU A 1 72 ? -5.336 3.721 4.492 1.00 97.94 72 LEU A O 1
ATOM 563 N N . LYS A 1 73 ? -5.700 4.661 2.490 1.00 97.94 73 LYS A N 1
ATOM 564 C CA . LYS A 1 73 ? -6.565 5.742 2.994 1.00 97.94 73 LYS A CA 1
ATOM 565 C C . LYS A 1 73 ? -8.009 5.306 3.240 1.00 97.94 73 LYS A C 1
ATOM 567 O O . LYS A 1 73 ? -8.749 6.057 3.874 1.00 97.94 73 LYS A O 1
ATOM 572 N N . ILE A 1 74 ? -8.415 4.131 2.759 1.00 97.69 74 ILE A N 1
ATOM 573 C CA . ILE A 1 74 ? -9.748 3.587 3.029 1.00 97.69 74 ILE A CA 1
ATOM 574 C C . ILE A 1 74 ? -9.890 3.333 4.545 1.00 97.69 74 ILE A C 1
ATOM 576 O O . ILE A 1 74 ? -8.971 2.773 5.156 1.00 97.69 74 ILE A O 1
ATOM 580 N N . PRO A 1 75 ? -11.004 3.744 5.185 1.00 95.62 75 PRO A N 1
ATOM 581 C CA . PRO A 1 75 ? -11.236 3.477 6.602 1.00 95.62 75 PRO A CA 1
ATOM 582 C C . PRO A 1 75 ? -11.108 1.985 6.932 1.00 95.62 75 PRO A C 1
ATOM 584 O O . PRO A 1 75 ? -11.578 1.130 6.189 1.00 95.62 75 PRO A O 1
ATOM 587 N N . ASN A 1 76 ? -10.462 1.662 8.055 1.00 94.62 76 ASN A N 1
ATOM 588 C CA . ASN A 1 76 ? -10.205 0.283 8.495 1.00 94.62 76 ASN A CA 1
ATOM 589 C C . ASN A 1 76 ? -9.343 -0.571 7.532 1.00 94.62 76 ASN A C 1
ATOM 591 O O . ASN A 1 76 ? -9.201 -1.775 7.751 1.00 94.62 76 ASN A O 1
ATOM 595 N N . SER A 1 77 ? -8.674 0.029 6.533 1.00 96.00 77 SER A N 1
ATOM 596 C CA . SER A 1 77 ? -7.754 -0.673 5.615 1.00 96.00 77 SER A CA 1
ATOM 597 C C . SER A 1 77 ? -6.589 -1.372 6.323 1.00 96.00 77 SER A C 1
ATOM 599 O O . SER A 1 77 ? -5.987 -2.289 5.759 1.00 96.00 77 SER A O 1
ATOM 601 N N . PHE A 1 78 ? -6.259 -0.965 7.558 1.00 95.94 78 PHE A N 1
ATOM 602 C CA . PHE A 1 78 ? -5.252 -1.620 8.398 1.00 95.94 78 PHE A CA 1
ATOM 603 C C . PHE A 1 78 ? -5.535 -3.119 8.574 1.00 95.94 78 PHE A C 1
ATOM 605 O O . PHE A 1 78 ? -4.607 -3.924 8.573 1.00 95.94 78 PHE A O 1
ATOM 612 N N . HIS A 1 79 ? -6.813 -3.490 8.668 1.00 93.31 79 HIS A N 1
ATOM 613 C CA . HIS A 1 79 ? -7.255 -4.870 8.862 1.00 93.31 79 HIS A CA 1
ATOM 614 C C . HIS A 1 79 ? -7.408 -5.654 7.552 1.00 93.31 79 HIS A C 1
ATOM 616 O O . HIS A 1 79 ? -7.631 -6.862 7.592 1.00 93.31 79 HIS A O 1
ATOM 622 N N . TYR A 1 80 ? -7.283 -4.997 6.395 1.00 95.81 80 TYR A N 1
ATOM 623 C CA . TYR A 1 80 ? -7.349 -5.667 5.102 1.00 95.81 80 TYR A CA 1
ATOM 624 C C . TYR A 1 80 ? -6.000 -6.328 4.766 1.00 95.81 80 TYR A C 1
ATOM 626 O O . TYR A 1 80 ? -4.983 -5.625 4.749 1.00 95.81 80 TYR A O 1
ATOM 634 N N . PRO A 1 81 ? -5.955 -7.648 4.499 1.00 95.31 81 PRO A N 1
ATOM 635 C CA . PRO A 1 81 ? -4.696 -8.386 4.404 1.00 95.31 81 PRO A CA 1
ATOM 636 C C . PRO A 1 81 ? -4.000 -8.308 3.038 1.00 95.31 81 PRO A C 1
ATOM 638 O O . PRO A 1 81 ? -2.857 -8.743 2.949 1.00 95.31 81 PRO A O 1
ATOM 641 N N . PHE A 1 82 ? -4.649 -7.761 2.003 1.00 97.69 82 PHE A N 1
ATOM 642 C CA . PHE A 1 82 ? -4.135 -7.726 0.624 1.00 97.69 82 PHE A CA 1
ATOM 643 C C . PHE A 1 82 ? -3.702 -9.116 0.086 1.00 97.69 82 PHE A C 1
ATOM 645 O O . PHE A 1 82 ? -2.540 -9.306 -0.285 1.00 97.69 82 PHE A O 1
ATOM 652 N N . PRO A 1 83 ? -4.612 -10.114 0.046 1.00 97.06 83 PRO A N 1
ATOM 653 C CA . PRO A 1 83 ? -4.288 -11.499 -0.320 1.00 97.06 83 PRO A CA 1
ATOM 654 C C . PRO A 1 83 ? -3.722 -11.703 -1.739 1.00 97.06 83 PRO A C 1
ATOM 656 O O . PRO A 1 83 ? -3.065 -12.713 -1.989 1.00 97.06 83 PRO A O 1
ATOM 659 N N . ARG A 1 84 ? -3.977 -10.797 -2.687 1.00 97.69 84 ARG A N 1
ATOM 660 C CA . ARG A 1 84 ? -3.542 -10.919 -4.091 1.00 97.69 84 ARG A CA 1
ATOM 661 C C . ARG A 1 84 ? -2.188 -10.275 -4.354 1.00 97.69 84 ARG A C 1
ATOM 663 O O . ARG A 1 84 ? -1.560 -10.553 -5.377 1.00 97.69 84 ARG A O 1
ATOM 670 N N . VAL A 1 85 ? -1.703 -9.456 -3.427 1.00 97.44 85 VAL A N 1
ATOM 671 C CA . VAL A 1 85 ? -0.422 -8.758 -3.542 1.00 97.44 85 VAL A CA 1
ATOM 672 C C . VAL A 1 85 ? 0.715 -9.675 -3.085 1.00 97.44 85 VAL A C 1
ATOM 674 O O . VAL A 1 85 ? 1.170 -9.619 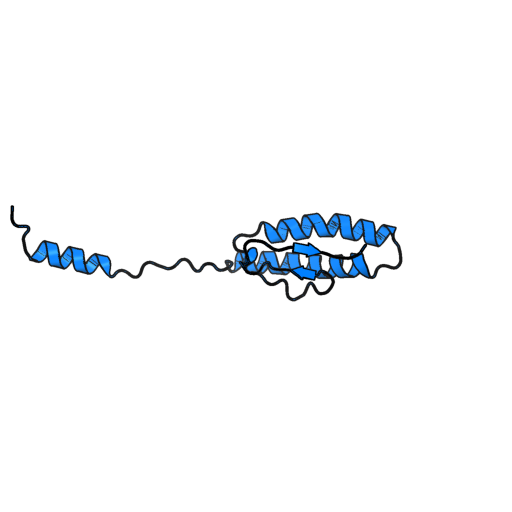-1.950 1.00 97.44 85 VAL A O 1
ATOM 677 N N . GLN A 1 86 ? 1.190 -10.533 -3.988 1.00 95.44 86 GLN A N 1
ATOM 678 C CA . GLN A 1 86 ? 2.239 -11.522 -3.681 1.00 95.44 86 GLN A CA 1
ATOM 679 C C . GLN A 1 86 ? 3.668 -10.992 -3.877 1.00 95.44 86 GLN A C 1
ATOM 681 O O . GLN A 1 86 ? 4.613 -11.523 -3.300 1.00 95.44 86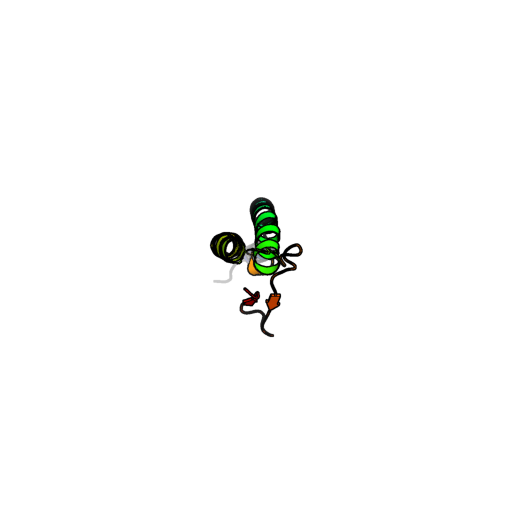 GLN A O 1
ATOM 686 N N . SER A 1 87 ? 3.848 -9.954 -4.701 1.00 95.75 87 SER A N 1
ATOM 687 C CA . SER A 1 87 ? 5.172 -9.409 -5.046 1.00 95.75 87 SER A CA 1
ATOM 688 C C . SER A 1 87 ? 5.687 -8.346 -4.065 1.00 95.75 87 SER A C 1
ATOM 690 O O . SER A 1 87 ? 6.808 -7.867 -4.220 1.00 95.75 87 SER A O 1
ATOM 692 N N . ILE A 1 88 ? 4.893 -7.982 -3.051 1.00 96.06 88 ILE A N 1
ATOM 693 C CA . ILE A 1 88 ? 5.273 -7.052 -1.978 1.00 96.06 88 ILE A CA 1
ATOM 694 C C . ILE A 1 88 ? 5.269 -7.809 -0.656 1.00 96.06 88 ILE A C 1
ATOM 696 O O . ILE A 1 88 ? 4.316 -8.511 -0.335 1.00 96.06 88 ILE A O 1
ATOM 700 N N . SER A 1 89 ? 6.314 -7.619 0.142 1.00 96.62 89 SER A N 1
ATOM 701 C CA . SER A 1 89 ? 6.345 -8.097 1.521 1.00 96.62 89 SER A CA 1
ATOM 702 C C . SER A 1 89 ? 5.616 -7.109 2.433 1.00 96.62 89 SER A C 1
ATOM 704 O O . SER A 1 89 ? 5.931 -5.914 2.430 1.00 96.62 89 SER A O 1
ATOM 706 N N . ILE A 1 90 ? 4.645 -7.616 3.198 1.00 97.31 90 ILE A N 1
ATOM 707 C CA . ILE A 1 90 ? 3.861 -6.865 4.185 1.00 97.31 90 ILE A CA 1
ATOM 708 C C . ILE A 1 90 ? 4.255 -7.360 5.576 1.00 97.31 90 ILE A C 1
ATOM 710 O O . ILE A 1 90 ? 3.950 -8.491 5.953 1.00 97.31 90 ILE A O 1
ATOM 714 N N . GLN A 1 91 ? 4.943 -6.517 6.342 1.00 96.69 91 GLN A N 1
ATOM 715 C CA . GLN A 1 91 ? 5.481 -6.868 7.656 1.00 96.69 91 GLN A CA 1
ATOM 716 C C . GLN A 1 91 ? 4.761 -6.112 8.772 1.00 96.69 91 GLN A C 1
ATOM 718 O O . GLN A 1 91 ? 4.430 -4.932 8.622 1.00 96.69 91 GLN A O 1
ATOM 723 N N . TYR A 1 92 ? 4.567 -6.793 9.901 1.00 96.38 92 TYR A N 1
ATOM 724 C CA . TYR A 1 92 ? 3.911 -6.267 11.095 1.00 96.38 92 TYR A CA 1
ATOM 725 C C . TYR A 1 92 ? 4.896 -6.293 12.275 1.00 96.38 92 TYR A C 1
ATOM 727 O O . TYR A 1 92 ? 5.568 -7.310 12.473 1.00 96.38 92 TYR A O 1
ATOM 735 N N . PRO A 1 93 ? 4.996 -5.218 13.075 1.00 96.81 93 PRO A N 1
ATOM 736 C CA . PRO A 1 93 ? 5.634 -5.285 14.384 1.00 96.81 93 PRO A CA 1
ATOM 737 C C . PRO A 1 93 ? 4.797 -6.154 15.337 1.00 96.81 93 PRO A C 1
ATOM 739 O O . PRO A 1 93 ? 3.613 -6.396 15.102 1.00 96.81 93 PRO A O 1
ATOM 742 N N . ALA A 1 94 ? 5.395 -6.592 16.448 1.00 96.50 94 ALA A N 1
ATOM 743 C CA . ALA A 1 94 ? 4.727 -7.460 17.424 1.00 96.50 94 ALA A CA 1
ATOM 744 C C . ALA A 1 94 ? 3.436 -6.855 18.012 1.00 96.50 94 ALA A C 1
ATOM 746 O O . ALA A 1 94 ? 2.519 -7.589 18.368 1.00 96.50 94 ALA A O 1
ATOM 747 N N . ASP A 1 95 ? 3.355 -5.525 18.093 1.00 96.38 95 ASP A N 1
ATOM 748 C CA . ASP A 1 95 ? 2.191 -4.790 18.594 1.00 96.38 95 ASP A CA 1
ATOM 749 C C . ASP A 1 95 ? 1.165 -4.439 17.504 1.00 96.38 95 ASP A C 1
ATOM 751 O O . ASP A 1 95 ? 0.110 -3.891 17.813 1.00 96.38 95 ASP A O 1
ATOM 755 N N . SER A 1 96 ? 1.459 -4.745 16.235 1.00 93.88 96 SER A N 1
ATOM 756 C CA . SER A 1 96 ? 0.632 -4.369 15.083 1.00 93.88 96 SER A CA 1
ATOM 757 C C . SER A 1 96 ? 0.268 -2.874 15.053 1.00 93.88 96 SER A C 1
ATOM 759 O O . SER 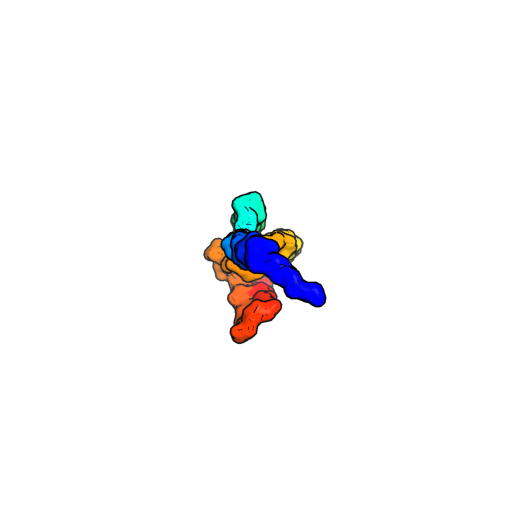A 1 96 ? -0.832 -2.510 14.653 1.00 93.88 96 SER A O 1
ATOM 761 N N . SER A 1 97 ? 1.177 -1.988 15.468 1.00 95.81 97 SER A N 1
ATOM 762 C CA . SER A 1 97 ? 0.945 -0.533 15.457 1.00 95.81 97 SER A CA 1
ATOM 763 C C . SER A 1 97 ? 1.036 0.100 14.061 1.00 95.81 97 SER A C 1
ATOM 765 O O . SER A 1 97 ? 0.465 1.162 13.816 1.00 95.81 97 SER A O 1
ATOM 767 N N . PHE A 1 98 ? 1.739 -0.545 13.126 1.00 96.50 98 PHE A N 1
ATOM 768 C CA . PHE A 1 98 ? 1.874 -0.116 11.733 1.00 96.50 98 PHE A CA 1
ATOM 769 C C . PHE A 1 98 ? 2.137 -1.311 10.806 1.00 96.50 98 PHE A C 1
ATOM 771 O O . PHE A 1 98 ? 2.269 -2.448 11.252 1.00 96.50 98 PHE A O 1
ATOM 778 N N . ARG A 1 99 ? 2.210 -1.049 9.497 1.00 97.25 99 ARG A N 1
ATOM 779 C CA . ARG A 1 99 ? 2.621 -2.024 8.477 1.00 97.25 99 ARG A CA 1
ATOM 780 C C . ARG A 1 99 ? 3.780 -1.470 7.669 1.00 97.25 99 ARG A C 1
ATOM 782 O O . ARG A 1 99 ? 3.781 -0.283 7.345 1.00 97.25 99 ARG A O 1
ATOM 789 N N . ILE A 1 100 ? 4.729 -2.328 7.313 1.00 97.75 100 ILE A N 1
ATOM 790 C CA . ILE A 1 100 ? 5.792 -2.001 6.360 1.00 97.75 100 ILE A CA 1
ATOM 791 C C . ILE A 1 100 ? 5.511 -2.743 5.058 1.00 97.75 100 ILE A C 1
ATOM 793 O O . ILE A 1 100 ? 5.382 -3.964 5.065 1.00 97.75 100 ILE A O 1
ATOM 797 N N . PHE A 1 101 ? 5.449 -2.002 3.955 1.00 97.94 101 PHE A N 1
ATOM 798 C CA . PHE A 1 101 ? 5.347 -2.541 2.602 1.00 97.94 101 PHE A CA 1
ATOM 799 C C . PHE A 1 101 ? 6.706 -2.395 1.916 1.00 97.94 101 PHE A C 1
ATOM 801 O O . PHE A 1 101 ? 7.222 -1.282 1.816 1.00 97.94 101 PHE A O 1
ATOM 808 N N . THR A 1 102 ? 7.296 -3.502 1.463 1.00 96.81 102 THR A N 1
ATOM 809 C CA . THR A 1 102 ? 8.641 -3.509 0.861 1.00 96.81 102 THR A CA 1
ATOM 810 C C . THR A 1 102 ? 8.720 -4.408 -0.366 1.00 96.81 102 THR A C 1
ATOM 812 O O . THR A 1 102 ? 8.161 -5.504 -0.362 1.00 96.81 102 THR A O 1
ATOM 815 N N . TRP A 1 103 ? 9.472 -3.985 -1.378 1.00 95.38 103 TRP A N 1
ATOM 816 C CA . TRP A 1 103 ? 9.756 -4.739 -2.601 1.00 95.38 103 TRP A CA 1
ATOM 817 C C . TRP A 1 103 ? 11.164 -4.400 -3.115 1.00 95.38 103 TRP A C 1
ATOM 819 O O . TRP A 1 103 ? 11.757 -3.406 -2.694 1.00 95.38 103 TRP A O 1
ATOM 829 N N . GLN A 1 104 ? 11.704 -5.228 -4.011 1.00 88.06 104 GLN A N 1
ATOM 830 C CA . GLN A 1 104 ? 12.963 -4.958 -4.715 1.00 88.06 104 GLN A CA 1
ATOM 831 C C . GLN A 1 104 ? 12.673 -4.200 -6.023 1.00 88.06 104 GLN A C 1
ATOM 833 O O . GLN A 1 104 ? 11.634 -4.433 -6.625 1.00 88.06 104 GLN A O 1
ATOM 838 N N . LEU A 1 105 ? 13.561 -3.313 -6.480 1.00 81.88 105 LEU A N 1
ATOM 839 C CA . LEU A 1 105 ? 13.454 -2.636 -7.781 1.00 81.88 105 LEU A CA 1
ATOM 840 C C . LEU A 1 105 ? 14.681 -2.902 -8.664 1.00 81.88 105 LEU A C 1
ATOM 842 O O . LEU A 1 105 ? 15.785 -2.973 -8.077 1.00 81.88 105 LEU A O 1
#

Sequence (105 aa):
MRLPFPIFCIALLLATLPARSQSYGLTAEDLERIDQLEDTIALLSYAVINDSLPEHRFGATKKLIPTLVEALKIPNSFHYPFPRVQSISIQYPADSSFRIFTWQL

Foldseek 3Di:
DDDDPVVVVVVVVVVPPPDPPPPQDADPVLVVVLVVLLVLLLVLLCQLPDPPDPVSVVVSVVVNVVSVVVSVPRRSSLPVPSVSNPQWDWDADPVRPDIDTDHDD

Radius of gyration: 23.43 Å; chains: 1; bounding box: 54×25×68 Å